Protein AF-A0A2E5Z8L3-F1 (afdb_monomer)

Sequence (127 aa):
MEQNLKFFTKLLVVIFMGVASFIALGNAEPWAGDWVTPVWICSAFFFPFLFGMAVGKPISGRKSALAGSLIGLIVVVLPGYLYMATGDRGYTEHAMQNFYIAFIPLSIIQGSITAPVGVAARVSIQK

Mean predicted aligned error: 8.02 Å

Nearest PDB structures (foldseek):
  8ube-assembly1_B  TM=4.163E-01  e=3.388E+00  Bordetella phage BPP-1

Radius of gyration: 15.88 Å; Cα contacts (8 Å, |Δi|>4): 149; chains: 1; bounding box: 37×27×49 Å

Structure (mmCIF, N/CA/C/O backbone):
data_AF-A0A2E5Z8L3-F1
#
_entry.id   AF-A0A2E5Z8L3-F1
#
loop_
_atom_site.group_PDB
_atom_site.id
_atom_site.type_symbol
_atom_site.label_atom_id
_atom_site.label_alt_id
_atom_site.label_comp_id
_atom_site.label_asym_id
_atom_site.label_entity_id
_atom_site.label_seq_id
_atom_site.pdbx_PDB_ins_code
_atom_site.Cartn_x
_atom_site.Cartn_y
_atom_site.Cartn_z
_atom_site.occupancy
_atom_site.B_iso_or_equiv
_atom_site.auth_seq_id
_atom_site.auth_comp_id
_atom_site.auth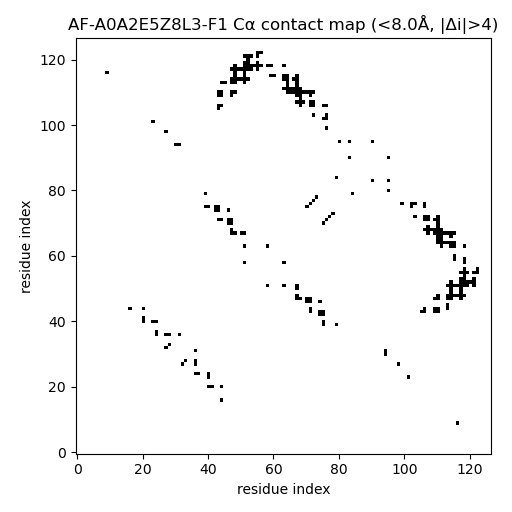_asym_id
_atom_site.auth_atom_id
_atom_site.pdbx_PDB_model_num
ATOM 1 N N . MET A 1 1 ? -11.688 17.768 24.215 1.00 58.22 1 MET A N 1
ATOM 2 C CA . MET A 1 1 ? -10.291 17.969 23.754 1.00 58.22 1 MET A CA 1
ATOM 3 C C . MET A 1 1 ? -9.734 16.736 23.036 1.00 58.22 1 MET A C 1
ATOM 5 O O . MET A 1 1 ? -9.246 16.861 21.923 1.00 58.22 1 MET A O 1
ATOM 9 N N . GLU A 1 2 ? -9.880 15.537 23.608 1.00 59.06 2 GLU A N 1
ATOM 10 C CA . GLU A 1 2 ? -9.351 14.279 23.043 1.00 59.06 2 GLU A CA 1
ATOM 11 C C . GLU A 1 2 ? -9.954 13.876 21.675 1.00 59.06 2 GLU A C 1
ATOM 13 O O . GLU A 1 2 ? -9.266 13.329 20.815 1.00 59.06 2 GLU A O 1
ATOM 18 N N . GLN A 1 3 ? -11.236 14.179 21.441 1.00 59.47 3 GLN A N 1
ATOM 19 C CA . GLN A 1 3 ? -11.926 13.885 20.177 1.00 59.47 3 GLN A CA 1
ATOM 20 C C . GLN A 1 3 ? -11.439 14.778 19.022 1.00 59.47 3 GLN A C 1
ATOM 22 O O . GLN A 1 3 ? -11.230 14.286 17.914 1.00 59.47 3 GLN A O 1
ATOM 27 N N . ASN A 1 4 ? -11.158 16.055 19.310 1.00 70.44 4 ASN A N 1
ATOM 28 C CA . ASN A 1 4 ? -10.576 16.993 18.345 1.00 70.44 4 ASN A CA 1
ATOM 29 C C . ASN A 1 4 ? -9.162 16.564 17.949 1.00 70.44 4 ASN A C 1
ATOM 31 O O . ASN A 1 4 ? -8.830 16.606 16.771 1.00 70.44 4 ASN A O 1
ATOM 35 N N . LEU A 1 5 ? -8.368 16.068 18.904 1.00 69.31 5 LEU A N 1
ATOM 36 C CA . LEU A 1 5 ? -7.024 15.556 18.637 1.00 69.31 5 LEU A CA 1
ATOM 37 C C . LEU A 1 5 ? -7.057 14.320 17.723 1.00 69.31 5 LEU A C 1
ATOM 39 O O . LEU A 1 5 ? -6.352 14.284 16.721 1.00 69.31 5 LEU A O 1
ATOM 43 N N . LYS A 1 6 ? -7.937 13.345 18.001 1.00 67.56 6 LYS A N 1
ATOM 44 C CA . LYS A 1 6 ? -8.107 12.140 17.161 1.00 67.56 6 LYS A CA 1
ATOM 45 C C . LYS A 1 6 ? -8.553 12.476 15.737 1.00 67.56 6 LYS A C 1
ATOM 47 O O . LYS A 1 6 ? -8.110 11.824 14.794 1.00 67.56 6 LYS A O 1
ATOM 52 N N . PHE A 1 7 ? -9.428 13.467 15.574 1.00 71.69 7 PHE A N 1
ATOM 53 C CA . PHE A 1 7 ? -9.834 13.955 14.257 1.00 71.69 7 PHE A CA 1
ATOM 54 C C . PHE A 1 7 ? -8.664 14.623 13.521 1.00 71.69 7 PHE A C 1
ATOM 56 O O . PHE A 1 7 ? -8.382 14.270 12.378 1.00 71.69 7 PHE A O 1
ATOM 63 N N . PHE A 1 8 ? -7.926 15.504 14.202 1.00 72.50 8 PHE A N 1
ATOM 64 C CA . PHE A 1 8 ? -6.770 16.201 13.636 1.00 72.50 8 PHE A CA 1
ATOM 65 C C . PHE A 1 8 ? -5.671 15.236 13.177 1.00 72.50 8 PHE A C 1
ATOM 67 O O . PHE A 1 8 ? -5.140 15.378 12.080 1.00 72.50 8 PHE A O 1
ATOM 74 N N . THR A 1 9 ? -5.368 14.201 13.968 1.00 69.31 9 THR A N 1
ATOM 75 C CA . THR A 1 9 ? -4.382 13.177 13.592 1.00 69.31 9 THR A CA 1
ATOM 76 C C . THR A 1 9 ? -4.813 12.403 12.346 1.00 69.31 9 THR A C 1
ATOM 78 O O . THR A 1 9 ? -3.997 12.179 11.458 1.00 69.31 9 THR A O 1
ATOM 81 N N . LYS A 1 10 ? -6.094 12.022 12.236 1.00 67.75 10 LYS A N 1
ATOM 82 C CA . LYS A 1 10 ? -6.616 11.339 11.039 1.00 67.75 10 LYS A CA 1
ATOM 83 C C . LYS A 1 10 ? -6.531 12.229 9.801 1.00 67.75 10 LYS A C 1
ATOM 85 O O . LYS A 1 10 ? -6.116 11.756 8.748 1.00 67.75 10 LYS A O 1
ATOM 90 N N . LEU A 1 11 ? -6.885 13.507 9.939 1.00 73.38 11 LEU A N 1
ATOM 91 C CA . LEU A 1 11 ? -6.795 14.485 8.858 1.00 73.38 11 LEU A CA 1
ATOM 92 C C . LEU A 1 11 ? -5.346 14.651 8.379 1.00 73.38 11 LEU A C 1
ATOM 94 O O . LEU A 1 11 ? -5.092 14.593 7.181 1.00 73.38 11 LEU A O 1
ATOM 98 N N . LEU A 1 12 ? -4.393 14.774 9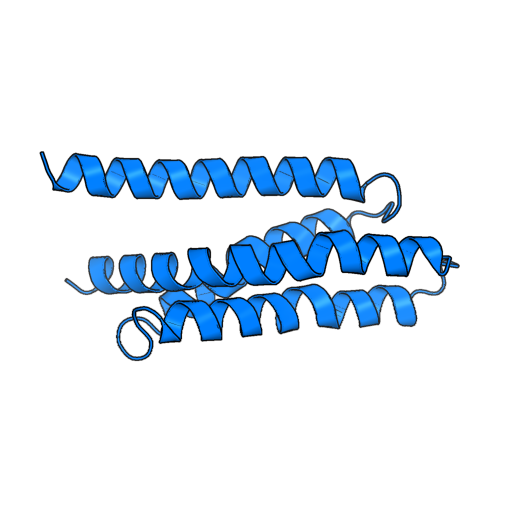.308 1.00 76.19 12 LEU A N 1
ATOM 99 C CA . LEU A 1 12 ? -2.967 14.853 8.988 1.00 76.19 12 LEU A CA 1
ATOM 100 C C . LEU A 1 12 ? -2.462 13.608 8.255 1.00 76.19 12 LEU A C 1
ATOM 102 O O . LEU A 1 12 ? -1.705 13.746 7.301 1.00 76.19 12 LEU A O 1
ATOM 106 N N . VAL A 1 13 ? -2.903 12.409 8.650 1.00 69.56 13 VAL A N 1
ATOM 107 C CA . VAL A 1 13 ? -2.548 11.168 7.943 1.00 69.56 13 VAL A CA 1
ATOM 108 C C . VAL A 1 13 ? -3.067 11.192 6.506 1.00 69.56 13 VAL A C 1
ATOM 110 O O . VAL A 1 13 ? -2.304 10.905 5.593 1.00 69.56 13 VAL A O 1
ATOM 113 N N . VAL A 1 14 ? -4.325 11.584 6.283 1.00 68.69 14 VAL A N 1
ATOM 114 C CA . VAL A 1 14 ? -4.904 11.666 4.929 1.00 68.69 14 VAL A CA 1
ATOM 115 C C . VAL A 1 14 ? -4.177 12.706 4.073 1.00 68.69 14 VAL A C 1
ATOM 117 O O . VAL A 1 14 ? -3.840 12.425 2.925 1.00 68.69 14 VAL A O 1
ATOM 120 N N . ILE A 1 15 ? -3.881 13.883 4.632 1.00 74.94 15 ILE A N 1
ATOM 121 C CA . ILE A 1 15 ? -3.109 14.925 3.939 1.00 74.94 15 ILE A CA 1
ATOM 122 C C . ILE A 1 15 ? -1.714 14.402 3.587 1.00 74.94 15 ILE A C 1
ATOM 124 O O . ILE A 1 15 ? -1.275 14.542 2.448 1.00 74.94 15 ILE A O 1
ATOM 128 N N . PHE A 1 16 ? -1.033 13.752 4.532 1.00 75.06 16 PHE A N 1
ATOM 129 C CA . PHE A 1 16 ? 0.295 13.189 4.312 1.00 75.06 16 PHE A CA 1
ATOM 130 C C . PHE A 1 16 ? 0.284 12.086 3.249 1.00 75.06 16 PHE A C 1
ATOM 132 O O . PHE A 1 16 ? 1.168 12.057 2.399 1.00 75.06 16 PHE A O 1
ATOM 139 N N . MET A 1 17 ? -0.733 11.220 3.238 1.00 70.69 17 MET A N 1
ATOM 140 C CA . MET A 1 17 ? -0.932 10.226 2.178 1.00 70.69 17 MET A CA 1
ATOM 141 C C . MET A 1 17 ? -1.107 10.892 0.810 1.00 70.69 17 MET A C 1
ATOM 143 O O . MET A 1 17 ? -0.496 10.452 -0.162 1.00 70.69 17 MET A O 1
ATOM 147 N N . GLY A 1 18 ? -1.894 11.970 0.738 1.00 68.38 18 GLY A N 1
ATOM 148 C CA . GLY A 1 18 ? -2.063 12.759 -0.481 1.00 68.38 18 GLY A CA 1
ATOM 149 C C . GLY A 1 18 ? -0.735 13.333 -0.974 1.00 68.38 18 GLY A C 1
ATOM 150 O O . GLY A 1 18 ? -0.336 13.072 -2.105 1.00 68.38 18 GLY A O 1
ATOM 151 N N . VAL A 1 19 ? -0.000 14.038 -0.109 1.00 74.94 19 VAL A N 1
ATOM 152 C CA . VAL A 1 19 ? 1.313 14.622 -0.440 1.00 74.94 19 VAL A CA 1
ATOM 153 C C . VAL A 1 19 ? 2.316 13.545 -0.863 1.00 74.94 19 VAL A C 1
ATOM 155 O O . VAL A 1 19 ? 2.974 13.690 -1.891 1.00 74.94 19 VAL A O 1
ATOM 158 N N . ALA A 1 20 ? 2.404 12.438 -0.123 1.00 70.25 20 ALA A N 1
ATOM 159 C CA . ALA A 1 20 ? 3.285 11.322 -0.456 1.00 70.25 20 ALA A CA 1
ATOM 160 C C . ALA A 1 20 ? 2.930 10.689 -1.812 1.00 70.25 20 ALA A C 1
ATOM 162 O O . ALA A 1 20 ? 3.831 10.303 -2.554 1.00 70.25 20 ALA A O 1
ATOM 163 N N . SER A 1 21 ? 1.641 10.636 -2.165 1.00 68.44 21 SER A N 1
ATOM 164 C CA . SER A 1 21 ? 1.187 10.171 -3.481 1.00 68.44 21 SER A CA 1
ATOM 165 C C . SER A 1 21 ? 1.669 11.097 -4.601 1.00 68.44 21 SER A C 1
ATOM 167 O O . SER A 1 21 ? 2.177 10.611 -5.606 1.00 68.44 21 SER A O 1
ATOM 169 N N . PHE A 1 22 ? 1.581 12.421 -4.421 1.00 70.00 22 PHE A N 1
ATOM 170 C CA . PHE A 1 22 ? 2.077 13.393 -5.405 1.00 70.00 22 PHE A CA 1
ATOM 171 C C . PHE A 1 22 ? 3.603 13.357 -5.563 1.00 70.00 22 PHE A C 1
ATOM 173 O O . PHE A 1 22 ? 4.106 13.445 -6.680 1.00 70.00 22 PHE A O 1
ATOM 180 N N . ILE A 1 23 ? 4.348 13.174 -4.470 1.00 70.75 23 ILE A N 1
ATOM 181 C CA . ILE A 1 23 ? 5.810 13.018 -4.525 1.00 70.75 23 ILE A CA 1
ATOM 182 C C . ILE A 1 23 ? 6.188 11.718 -5.241 1.00 70.75 23 ILE A C 1
ATOM 184 O O . ILE A 1 23 ? 7.092 11.716 -6.077 1.00 70.75 23 ILE A O 1
ATOM 188 N N . ALA A 1 24 ? 5.506 10.612 -4.936 1.00 68.31 24 ALA A N 1
ATOM 189 C CA . ALA A 1 24 ? 5.717 9.346 -5.633 1.00 68.31 24 ALA A CA 1
ATOM 190 C C . ALA A 1 24 ? 5.413 9.484 -7.133 1.00 68.31 24 ALA A C 1
ATOM 192 O O . ALA A 1 24 ? 6.163 8.969 -7.954 1.00 68.31 24 ALA A O 1
ATOM 193 N N . LEU A 1 25 ? 4.363 10.231 -7.483 1.00 68.38 25 LEU A N 1
ATOM 194 C CA . LEU A 1 25 ? 3.963 10.517 -8.860 1.00 68.38 25 LEU A CA 1
ATOM 195 C C . LEU A 1 25 ? 5.038 11.287 -9.622 1.00 68.38 25 LEU A C 1
ATOM 197 O O . LEU A 1 25 ? 5.479 10.821 -10.668 1.00 68.38 25 LEU A O 1
ATOM 201 N N . GLY A 1 26 ? 5.508 12.409 -9.069 1.00 68.00 26 GLY A N 1
ATOM 202 C CA . GLY A 1 26 ? 6.550 13.221 -9.702 1.00 68.00 26 GLY A CA 1
ATOM 203 C C . GLY A 1 26 ? 7.890 12.492 -9.835 1.00 68.00 26 GLY A C 1
ATOM 204 O O . GLY A 1 26 ? 8.636 12.742 -10.774 1.00 68.00 26 GLY A O 1
ATOM 205 N N . ASN A 1 27 ? 8.190 11.549 -8.934 1.00 70.50 27 ASN A N 1
ATOM 206 C CA . ASN A 1 27 ? 9.379 10.703 -9.060 1.00 70.50 27 ASN A CA 1
ATOM 207 C C . ASN A 1 27 ? 9.204 9.556 -10.053 1.00 70.50 27 ASN A C 1
ATOM 209 O O . ASN A 1 27 ? 10.203 9.080 -10.582 1.00 70.50 27 ASN A O 1
ATOM 213 N N . ALA A 1 28 ? 7.979 9.073 -10.263 1.00 65.50 28 ALA A N 1
ATOM 214 C CA . ALA A 1 28 ? 7.706 7.931 -11.123 1.00 65.50 28 ALA A CA 1
ATOM 215 C C . ALA A 1 28 ? 7.448 8.330 -12.582 1.00 65.50 28 ALA A C 1
ATOM 217 O O . ALA A 1 28 ? 7.810 7.580 -13.483 1.00 65.50 28 ALA A O 1
ATOM 218 N N . GLU A 1 29 ? 6.902 9.523 -12.831 1.00 69.44 29 GLU A N 1
ATOM 219 C CA . GLU A 1 29 ? 6.662 10.074 -14.173 1.00 69.44 29 GLU A CA 1
ATOM 220 C C . GLU A 1 29 ? 7.871 9.951 -15.131 1.00 69.44 29 GLU A C 1
ATOM 222 O O . GLU A 1 29 ? 7.671 9.454 -16.241 1.00 69.44 29 GLU A O 1
ATOM 227 N N . PRO A 1 30 ? 9.123 10.272 -14.735 1.00 69.25 30 PRO A N 1
ATOM 228 C CA . PRO A 1 30 ? 10.260 10.286 -15.659 1.00 69.25 30 PRO A CA 1
ATOM 229 C C . PRO A 1 30 ? 10.691 8.911 -16.186 1.00 69.25 30 PRO A C 1
ATOM 231 O O . PRO A 1 30 ? 11.367 8.843 -17.208 1.00 69.25 30 PRO A O 1
ATOM 234 N N . TRP A 1 31 ? 10.356 7.820 -15.488 1.00 64.38 31 TRP A N 1
ATOM 235 C CA . TRP A 1 31 ? 10.792 6.464 -15.859 1.00 64.38 31 TRP A CA 1
ATOM 236 C C . TRP A 1 31 ? 9.640 5.479 -16.073 1.00 64.38 31 TRP A C 1
ATOM 238 O O . TRP A 1 31 ? 9.814 4.494 -16.787 1.0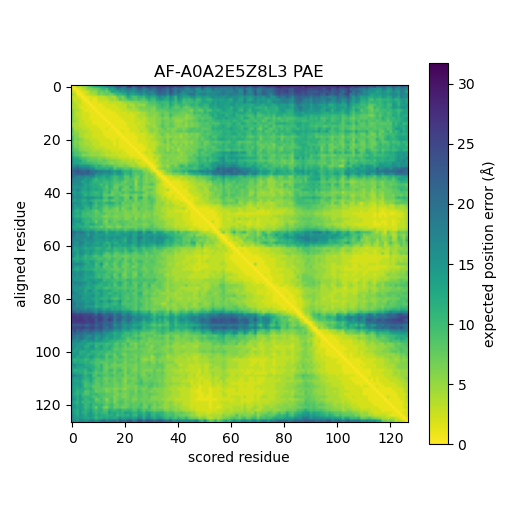0 64.38 31 TRP A O 1
ATOM 248 N N . ALA A 1 32 ? 8.466 5.729 -15.495 1.00 64.06 32 ALA A N 1
ATOM 249 C CA . ALA A 1 32 ? 7.270 4.924 -15.721 1.00 64.06 32 ALA A CA 1
ATOM 250 C C . ALA A 1 32 ? 6.446 5.445 -16.913 1.00 64.06 32 ALA A C 1
ATOM 252 O O . ALA A 1 32 ? 5.793 4.647 -17.589 1.00 64.06 32 ALA A O 1
ATOM 253 N N . GLY A 1 33 ? 6.515 6.758 -17.192 1.00 59.34 33 GLY A N 1
ATOM 254 C CA . GLY A 1 33 ? 6.118 7.396 -18.454 1.00 59.34 33 GLY A CA 1
ATOM 255 C C . GLY A 1 33 ? 4.654 7.254 -18.885 1.00 59.34 33 GLY A C 1
ATOM 256 O O . GLY A 1 33 ? 4.326 7.652 -19.998 1.00 59.34 33 GLY A O 1
ATOM 257 N N . ASP A 1 34 ? 3.779 6.675 -18.056 1.00 67.19 34 ASP A N 1
ATOM 258 C CA . ASP A 1 34 ? 2.404 6.357 -18.449 1.00 67.19 34 ASP A CA 1
ATOM 259 C C . ASP A 1 34 ? 1.363 6.638 -17.353 1.00 67.19 34 ASP A C 1
ATOM 261 O O . ASP A 1 34 ? 1.658 6.580 -16.153 1.00 67.19 34 ASP A O 1
ATOM 265 N N . TRP A 1 35 ? 0.115 6.866 -17.783 1.00 65.62 35 TRP A N 1
ATOM 266 C CA . TRP A 1 35 ? -1.071 7.148 -16.960 1.00 65.62 35 TRP A CA 1
ATOM 267 C C . TRP A 1 35 ? -1.391 6.041 -15.943 1.00 65.62 35 TRP A C 1
ATOM 269 O O . TRP A 1 35 ? -2.082 6.282 -14.951 1.00 65.62 35 TRP A O 1
ATOM 279 N N . VAL A 1 36 ? -0.853 4.836 -16.150 1.00 66.19 36 VAL A N 1
ATOM 280 C CA . VAL A 1 36 ? -0.985 3.684 -15.245 1.00 66.19 36 VAL A CA 1
ATOM 281 C C . VAL A 1 36 ? -0.250 3.916 -13.917 1.00 66.19 36 VAL A C 1
ATOM 283 O O . VAL A 1 36 ? -0.695 3.446 -12.872 1.00 66.19 36 VAL A O 1
ATOM 286 N N . THR A 1 37 ? 0.821 4.711 -13.924 1.00 69.25 37 THR A N 1
ATOM 287 C CA . THR A 1 37 ? 1.655 5.027 -12.750 1.00 69.25 37 THR A CA 1
ATOM 288 C C . THR A 1 37 ? 0.876 5.742 -11.633 1.00 69.25 37 THR A C 1
ATOM 290 O O . THR A 1 37 ? 0.943 5.298 -10.483 1.00 69.25 37 THR A O 1
ATOM 293 N N . PRO A 1 38 ? 0.074 6.789 -11.925 1.00 66.12 38 PRO A N 1
ATOM 294 C CA . PRO A 1 38 ? -0.879 7.349 -10.969 1.00 66.12 38 PRO A CA 1
ATOM 295 C C . PRO A 1 38 ? -1.833 6.335 -10.357 1.00 66.12 38 PRO A C 1
ATOM 297 O O . PRO A 1 38 ? -1.986 6.295 -9.138 1.00 66.12 38 PRO A O 1
ATOM 300 N N . VAL A 1 39 ? -2.460 5.498 -11.188 1.00 68.94 39 VAL A N 1
ATOM 301 C CA . VAL A 1 39 ? -3.449 4.505 -10.738 1.00 68.94 39 VAL A CA 1
ATOM 302 C C . VAL A 1 39 ? -2.805 3.537 -9.751 1.00 68.94 39 VAL A C 1
ATOM 304 O O . VAL A 1 39 ? -3.383 3.191 -8.722 1.00 68.94 39 VAL A O 1
ATOM 307 N N . TRP A 1 40 ? -1.574 3.153 -10.046 1.00 71.12 40 TRP A N 1
ATOM 308 C CA . TRP A 1 40 ? -0.734 2.282 -9.252 1.00 71.12 40 TRP A CA 1
ATOM 309 C C . TRP A 1 40 ? -0.335 2.860 -7.899 1.00 71.12 40 TRP A C 1
ATOM 311 O O . TRP A 1 40 ? -0.544 2.226 -6.862 1.00 71.12 40 TRP A O 1
ATOM 321 N N . ILE A 1 41 ? 0.173 4.091 -7.904 1.00 69.94 41 ILE A N 1
ATOM 322 C CA . ILE A 1 41 ? 0.503 4.825 -6.684 1.00 69.94 41 ILE A CA 1
ATOM 323 C C . ILE A 1 41 ? -0.751 4.957 -5.835 1.00 69.94 41 ILE A C 1
ATOM 325 O O . ILE A 1 41 ? -0.749 4.505 -4.700 1.00 69.94 41 ILE A O 1
ATOM 329 N N . CYS A 1 42 ? -1.854 5.470 -6.382 1.00 71.25 42 CYS A N 1
ATOM 330 C CA . CYS A 1 42 ? -3.099 5.617 -5.633 1.00 71.25 42 CYS A CA 1
ATOM 331 C C . CYS A 1 42 ? -3.588 4.276 -5.064 1.00 71.25 42 CYS A C 1
ATOM 333 O O . CYS A 1 42 ? -3.975 4.206 -3.896 1.00 71.25 42 CYS A O 1
ATOM 335 N N . SER A 1 43 ? -3.496 3.189 -5.833 1.00 69.75 43 SER A N 1
ATOM 336 C CA . SER A 1 43 ? -3.869 1.851 -5.362 1.00 69.75 43 SER A CA 1
ATOM 337 C C . SER A 1 43 ? -3.077 1.437 -4.114 1.00 69.75 43 SER A C 1
ATOM 339 O O . SER A 1 43 ? -3.649 0.867 -3.184 1.00 69.75 43 SER A O 1
ATOM 341 N N . ALA A 1 44 ? -1.801 1.818 -4.017 1.00 69.62 44 ALA A N 1
ATOM 342 C CA . ALA A 1 44 ? -0.969 1.554 -2.845 1.00 69.62 44 ALA A CA 1
ATOM 343 C C . ALA A 1 44 ? -1.447 2.195 -1.552 1.00 69.62 44 ALA A C 1
ATOM 345 O O . ALA A 1 44 ? -1.277 1.621 -0.476 1.00 69.62 44 ALA A O 1
ATOM 346 N N . PHE A 1 45 ? -2.053 3.370 -1.654 1.00 69.81 45 PHE A N 1
ATOM 347 C CA . PHE A 1 45 ? -2.550 4.105 -0.500 1.00 69.81 45 PHE A CA 1
ATOM 348 C C . PHE A 1 45 ? -3.972 3.679 -0.127 1.00 69.81 45 PHE A C 1
ATOM 350 O O . PHE A 1 45 ? -4.297 3.575 1.057 1.00 69.81 45 PHE A O 1
ATOM 357 N N . PHE A 1 46 ? -4.826 3.413 -1.119 1.00 77.88 46 PHE A N 1
ATOM 358 C CA . PHE A 1 46 ? -6.247 3.162 -0.881 1.00 77.88 46 PHE A CA 1
ATOM 359 C C . PHE A 1 46 ? -6.574 1.697 -0.575 1.00 77.88 46 PHE A C 1
ATOM 361 O O . PHE A 1 46 ? -7.408 1.444 0.295 1.00 77.88 46 PHE A O 1
ATOM 368 N N . PHE A 1 47 ? -5.927 0.718 -1.214 1.00 83.19 47 PHE A N 1
ATOM 369 C CA . PHE A 1 47 ? -6.284 -0.693 -1.005 1.00 83.19 47 PHE A CA 1
ATOM 370 C C . PHE A 1 47 ? -6.026 -1.202 0.417 1.00 83.19 47 PHE A C 1
ATOM 372 O O . PHE A 1 47 ? -6.926 -1.839 0.972 1.00 83.19 47 PHE A O 1
ATOM 379 N N . PRO A 1 48 ? -4.882 -0.922 1.070 1.00 84.38 48 PRO A N 1
ATOM 380 C CA . PRO A 1 48 ? -4.682 -1.385 2.439 1.00 84.38 48 PRO A CA 1
ATOM 381 C C . PRO A 1 48 ? -5.626 -0.681 3.427 1.00 84.38 48 PRO A C 1
ATOM 383 O O . PRO A 1 48 ? -6.094 -1.309 4.376 1.00 84.38 48 PRO A O 1
ATOM 386 N N . PHE A 1 49 ? -5.995 0.582 3.172 1.00 84.19 49 PHE A N 1
ATOM 387 C CA . PHE A 1 49 ? -7.043 1.278 3.927 1.00 84.19 49 PHE A CA 1
ATOM 388 C C . PHE A 1 49 ? -8.415 0.603 3.777 1.00 84.19 49 PHE A C 1
ATOM 390 O O . PHE A 1 49 ? -9.073 0.317 4.780 1.00 84.19 49 PHE A O 1
ATOM 397 N N . LEU A 1 50 ? -8.839 0.311 2.542 1.00 84.56 50 LEU A N 1
ATOM 398 C CA . LEU A 1 50 ? -10.100 -0.382 2.258 1.00 84.56 50 LEU A CA 1
ATOM 399 C C . LEU A 1 50 ? -10.118 -1.785 2.870 1.00 84.56 50 LEU A C 1
ATOM 401 O O . LEU A 1 50 ? -11.123 -2.182 3.457 1.00 84.56 50 LEU A O 1
ATOM 405 N N . PHE A 1 51 ? -8.997 -2.504 2.809 1.00 86.25 51 PHE A N 1
ATOM 406 C CA . PHE A 1 51 ? -8.829 -3.768 3.517 1.00 86.25 51 PHE A CA 1
ATOM 407 C C . PHE A 1 51 ? -9.043 -3.590 5.021 1.00 86.25 51 PHE A C 1
ATOM 409 O O . PHE A 1 51 ? -9.847 -4.307 5.611 1.00 86.25 51 PHE A O 1
ATOM 416 N N . GLY A 1 52 ? -8.376 -2.608 5.633 1.00 83.62 52 GLY A N 1
ATOM 417 C CA . GLY A 1 52 ? -8.544 -2.289 7.048 1.00 83.62 52 GLY A CA 1
ATOM 418 C C . GLY A 1 52 ? -10.005 -2.014 7.415 1.00 83.62 52 GLY A C 1
ATOM 419 O O . GLY A 1 52 ? -10.510 -2.524 8.414 1.00 83.62 52 GLY A O 1
ATOM 420 N N . MET A 1 53 ? -10.707 -1.259 6.568 1.00 85.25 53 MET A N 1
ATOM 421 C CA . MET A 1 53 ? -12.138 -0.985 6.705 1.00 85.25 53 MET A CA 1
ATOM 422 C C . MET A 1 53 ? -13.003 -2.247 6.599 1.00 85.25 53 MET A C 1
ATOM 424 O O . MET A 1 53 ? -13.969 -2.388 7.350 1.00 85.25 53 MET A O 1
ATOM 428 N N . ALA A 1 54 ? -12.673 -3.150 5.675 1.00 87.19 54 ALA A N 1
ATOM 429 C CA . ALA A 1 54 ? -13.412 -4.386 5.441 1.00 87.19 54 ALA A CA 1
ATOM 430 C C . ALA A 1 54 ? -13.235 -5.387 6.588 1.00 87.19 54 ALA A C 1
ATOM 432 O O . ALA A 1 54 ? -14.209 -6.004 7.016 1.00 87.19 54 ALA A O 1
ATOM 433 N N . VAL A 1 55 ? -12.013 -5.521 7.118 1.00 84.19 55 VAL A N 1
ATOM 434 C CA . VAL A 1 55 ? -11.749 -6.436 8.232 1.00 84.19 55 VAL A CA 1
ATOM 435 C C . VAL A 1 55 ? -12.246 -5.848 9.548 1.00 84.19 55 VAL A C 1
ATOM 437 O O . VAL A 1 55 ? -13.036 -6.490 10.229 1.00 84.19 55 VAL A O 1
ATOM 440 N N . GLY A 1 56 ? -11.880 -4.614 9.906 1.00 80.06 56 GLY A N 1
ATOM 441 C CA . GLY A 1 56 ? -12.267 -4.004 11.181 1.00 80.06 56 GLY A CA 1
ATOM 442 C C . GLY A 1 56 ? -11.634 -4.700 12.399 1.00 80.06 56 GLY A C 1
ATOM 443 O O . GLY A 1 56 ? -10.439 -4.985 12.425 1.00 80.06 56 GLY A O 1
ATOM 444 N N . LYS A 1 57 ? -12.422 -4.979 13.448 1.00 81.38 57 LYS A N 1
ATOM 445 C CA . LYS A 1 57 ? -11.939 -5.556 14.729 1.00 81.38 57 LYS A CA 1
ATOM 446 C C . LYS A 1 57 ? -11.151 -6.888 14.668 1.00 81.38 57 LYS A C 1
ATOM 448 O O . LYS A 1 57 ? -10.239 -7.021 15.486 1.00 81.38 57 LYS A O 1
ATOM 453 N N . PRO A 1 58 ? -11.455 -7.861 13.782 1.00 79.06 58 PRO A N 1
ATOM 454 C CA . PRO A 1 58 ? -10.785 -9.163 13.700 1.00 79.06 58 PRO A CA 1
ATOM 455 C C . PRO A 1 58 ? -9.267 -9.082 13.520 1.00 79.06 58 PRO A C 1
ATOM 457 O O . PRO A 1 58 ? -8.551 -9.991 13.933 1.00 79.06 58 PRO A O 1
ATOM 460 N N . ILE A 1 59 ? -8.758 -7.998 12.928 1.00 74.75 59 ILE A N 1
ATOM 461 C CA . ILE A 1 59 ? -7.333 -7.824 12.653 1.00 74.75 59 ILE A CA 1
ATOM 462 C C . ILE A 1 59 ? -6.948 -6.403 13.0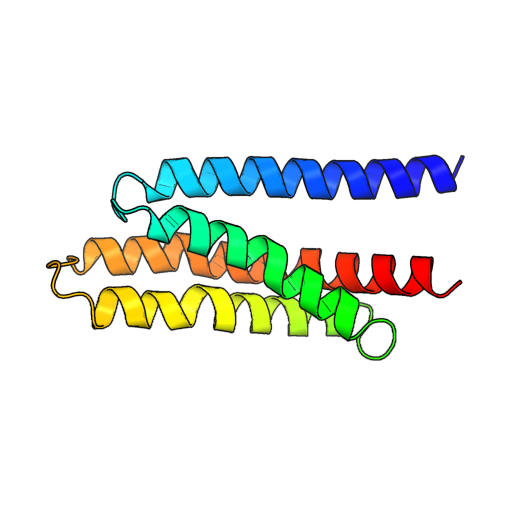69 1.00 74.75 59 ILE A C 1
ATOM 464 O O . ILE A 1 59 ? -6.872 -5.512 12.240 1.00 74.75 59 ILE A O 1
ATOM 468 N N . SER A 1 60 ? -6.749 -6.166 14.369 1.00 81.19 60 SER A N 1
ATOM 469 C CA . SER A 1 60 ? -6.378 -4.852 14.920 1.00 81.19 60 SER A CA 1
ATOM 470 C C . SER A 1 60 ? -4.931 -4.814 15.438 1.00 81.19 60 SER A C 1
ATOM 472 O O . SER A 1 60 ? -4.269 -5.845 15.596 1.00 81.19 60 SER A O 1
ATOM 474 N N . GLY A 1 61 ? -4.404 -3.605 15.660 1.00 81.44 61 GLY A N 1
ATOM 475 C CA . GLY A 1 61 ? -3.050 -3.391 16.181 1.00 81.44 61 GLY A CA 1
ATOM 476 C C . GLY A 1 61 ? -1.952 -3.889 15.234 1.00 81.44 61 GLY A C 1
ATOM 477 O O . GLY A 1 61 ? -2.035 -3.715 14.019 1.00 81.44 61 GLY A O 1
ATOM 478 N N . ARG A 1 62 ? -0.918 -4.541 15.781 1.00 85.56 62 ARG A N 1
ATOM 479 C CA . ARG A 1 62 ? 0.253 -5.005 15.011 1.00 85.56 62 ARG A CA 1
ATOM 480 C C . ARG A 1 62 ? -0.102 -6.001 13.899 1.00 85.56 62 ARG A C 1
ATOM 482 O O . ARG A 1 62 ? 0.547 -5.999 12.858 1.00 85.56 62 ARG A O 1
ATOM 489 N N . LYS A 1 63 ? -1.154 -6.810 14.087 1.00 85.69 63 LYS A N 1
ATOM 490 C CA . LYS A 1 63 ? -1.652 -7.737 13.055 1.00 85.69 63 LYS A CA 1
ATOM 491 C C . LYS A 1 63 ? -2.215 -6.985 11.848 1.00 85.69 63 LYS A C 1
ATOM 493 O O . LYS A 1 63 ? -1.976 -7.394 10.719 1.00 85.69 63 LYS A O 1
ATOM 498 N N . SER A 1 64 ? -2.903 -5.865 12.088 1.00 85.12 64 SER A N 1
ATOM 499 C CA . SER A 1 64 ? -3.423 -5.004 11.019 1.00 85.12 64 SER A CA 1
ATOM 500 C C . SER A 1 64 ? -2.300 -4.381 10.204 1.00 85.12 64 SER A C 1
ATOM 502 O O . SER A 1 64 ? -2.413 -4.315 8.987 1.00 85.12 64 SER A O 1
ATOM 504 N N . ALA A 1 65 ? -1.233 -3.933 10.871 1.00 84.56 65 ALA A N 1
ATOM 505 C CA . ALA A 1 65 ? -0.086 -3.328 10.207 1.00 84.56 65 ALA A CA 1
ATOM 506 C C . ALA A 1 65 ? 0.634 -4.347 9.311 1.00 84.56 65 ALA A C 1
ATOM 508 O O . ALA A 1 65 ? 0.877 -4.070 8.144 1.00 84.56 65 ALA A O 1
ATOM 509 N N . LEU A 1 66 ? 0.895 -5.556 9.821 1.00 88.56 66 LEU A N 1
ATOM 510 C CA . LEU A 1 66 ? 1.531 -6.625 9.042 1.00 88.56 66 LEU A CA 1
ATOM 511 C C . LEU A 1 66 ? 0.678 -7.067 7.845 1.00 88.56 66 LEU A C 1
ATOM 513 O O . LEU A 1 66 ? 1.196 -7.174 6.737 1.00 88.56 66 LEU A O 1
ATOM 517 N N . ALA A 1 67 ? -0.625 -7.285 8.049 1.00 85.50 67 ALA A N 1
ATOM 518 C CA . ALA A 1 67 ? -1.540 -7.636 6.963 1.00 85.50 67 ALA A CA 1
ATOM 519 C C . ALA A 1 67 ? -1.638 -6.510 5.924 1.00 85.50 67 ALA A C 1
ATOM 521 O O . ALA A 1 67 ? -1.616 -6.769 4.725 1.00 85.50 67 ALA A O 1
ATOM 522 N N . GLY A 1 68 ? -1.671 -5.259 6.386 1.00 84.56 68 GLY A N 1
ATOM 523 C CA . GLY A 1 68 ? -1.644 -4.081 5.533 1.00 84.56 68 GLY A CA 1
ATOM 524 C C . GLY A 1 68 ? -0.375 -3.982 4.694 1.00 84.56 68 GLY A C 1
ATOM 525 O O . GLY A 1 68 ? -0.478 -3.758 3.494 1.00 84.56 68 GLY A O 1
ATOM 526 N N . SER A 1 69 ? 0.809 -4.198 5.277 1.00 85.81 69 SER A N 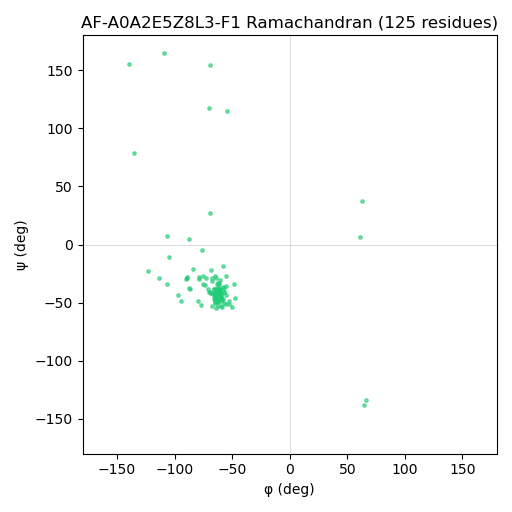1
ATOM 527 C CA . SER A 1 69 ? 2.076 -4.233 4.530 1.00 85.81 69 SER A CA 1
ATOM 528 C C . SER A 1 69 ? 2.099 -5.346 3.489 1.00 85.81 69 SER A C 1
ATOM 530 O O . SER A 1 69 ? 2.554 -5.118 2.373 1.00 85.81 69 SER A O 1
ATOM 532 N N . LEU A 1 70 ? 1.589 -6.535 3.827 1.00 88.00 70 LEU A N 1
ATOM 533 C CA . LEU A 1 70 ? 1.531 -7.664 2.898 1.00 88.00 70 LEU A CA 1
ATOM 534 C C . LEU A 1 70 ? 0.594 -7.370 1.719 1.00 88.00 70 LEU A C 1
ATOM 536 O O . LEU A 1 70 ? 0.932 -7.640 0.572 1.00 88.00 70 LEU A O 1
ATOM 540 N N . ILE A 1 71 ? -0.568 -6.776 1.996 1.00 84.75 71 ILE A N 1
ATOM 541 C CA . ILE A 1 71 ? -1.541 -6.382 0.971 1.00 84.75 71 ILE A CA 1
ATOM 542 C C . ILE A 1 71 ? -1.008 -5.240 0.124 1.00 84.75 71 ILE A C 1
ATOM 544 O O . ILE A 1 71 ? -1.142 -5.292 -1.092 1.00 84.75 71 ILE A O 1
ATOM 548 N N . GLY A 1 72 ? -0.362 -4.248 0.739 1.00 79.25 72 GLY A N 1
ATOM 549 C CA . GLY A 1 72 ? 0.365 -3.212 0.019 1.00 79.25 72 GLY A CA 1
ATOM 550 C C . GLY A 1 72 ? 1.351 -3.849 -0.953 1.00 79.25 72 GLY A C 1
ATOM 551 O O . GLY A 1 72 ? 1.291 -3.583 -2.142 1.00 79.25 72 GLY A O 1
ATOM 552 N N . LEU A 1 73 ? 2.190 -4.774 -0.493 1.00 81.06 73 LEU A N 1
ATOM 553 C CA . LEU A 1 73 ? 3.159 -5.442 -1.358 1.00 81.06 73 LEU A CA 1
ATOM 554 C C . LEU A 1 73 ? 2.489 -6.229 -2.503 1.00 81.06 73 LEU A C 1
ATOM 556 O O . LEU A 1 73 ? 2.885 -6.104 -3.658 1.00 81.06 73 LEU A O 1
ATOM 560 N N . ILE A 1 74 ? 1.445 -7.009 -2.216 1.00 81.88 74 ILE A N 1
ATOM 561 C CA . ILE A 1 74 ? 0.767 -7.841 -3.223 1.00 81.88 74 ILE A CA 1
ATOM 562 C C . ILE A 1 74 ? 0.010 -6.989 -4.242 1.00 81.88 74 ILE A C 1
ATOM 564 O O . ILE A 1 74 ? 0.049 -7.288 -5.426 1.00 81.88 74 ILE A O 1
ATOM 568 N N . VAL A 1 75 ? -0.683 -5.939 -3.810 1.00 77.31 75 VAL A N 1
ATOM 569 C CA . VAL A 1 75 ? -1.544 -5.134 -4.691 1.00 77.31 75 VAL A CA 1
ATOM 570 C C . VAL A 1 75 ? -0.742 -4.065 -5.444 1.00 77.31 75 VAL A C 1
ATOM 572 O O . VAL A 1 75 ? -1.175 -3.605 -6.495 1.00 77.31 75 VAL A O 1
ATOM 575 N N . VAL A 1 76 ? 0.445 -3.701 -4.946 1.00 74.19 76 VAL A N 1
ATOM 576 C CA . VAL A 1 76 ? 1.266 -2.597 -5.479 1.00 74.19 76 VAL A CA 1
ATOM 577 C C . VAL A 1 76 ? 2.559 -3.053 -6.104 1.00 74.19 76 VAL A C 1
ATOM 579 O O . VAL A 1 76 ? 3.072 -2.355 -6.950 1.00 74.19 76 VAL A O 1
ATOM 582 N N . VAL A 1 77 ? 3.166 -4.157 -5.689 1.00 77.12 77 VAL A N 1
ATOM 583 C CA . VAL A 1 77 ? 4.444 -4.586 -6.280 1.00 77.12 77 VAL A CA 1
ATOM 584 C C . VAL A 1 77 ? 4.176 -5.636 -7.347 1.00 77.12 77 VAL A C 1
ATOM 586 O O . VAL A 1 77 ? 4.715 -5.550 -8.451 1.00 77.12 77 VAL A O 1
ATOM 589 N N . LEU A 1 78 ? 3.285 -6.590 -7.061 1.00 76.19 78 LEU A N 1
ATOM 590 C CA . LEU A 1 78 ? 3.032 -7.722 -7.951 1.00 76.19 78 LEU A CA 1
ATOM 591 C C . LEU A 1 78 ? 2.462 -7.318 -9.320 1.00 76.19 78 LEU A C 1
ATOM 593 O O . LEU A 1 78 ? 3.031 -7.749 -10.321 1.00 76.19 78 LEU A O 1
ATOM 597 N N . PRO A 1 79 ? 1.406 -6.490 -9.445 1.00 74.12 79 PRO A N 1
ATOM 598 C CA . PRO A 1 79 ? 0.816 -6.267 -10.758 1.00 74.12 79 PRO A CA 1
ATOM 599 C C . PRO A 1 79 ? 1.660 -5.322 -11.632 1.00 74.12 79 PRO A C 1
ATOM 601 O O . PRO A 1 79 ? 1.365 -5.150 -12.803 1.00 74.12 79 PRO A O 1
ATOM 604 N N . GLY A 1 80 ? 2.738 -4.752 -11.093 1.00 74.00 80 GLY A N 1
ATOM 605 C CA . GLY A 1 80 ? 3.590 -3.746 -11.747 1.00 74.00 80 GLY A CA 1
ATOM 606 C C . GLY A 1 80 ? 4.885 -4.341 -12.155 1.00 74.00 80 GLY A C 1
ATOM 607 O O . GLY A 1 80 ? 5.370 -4.056 -13.237 1.00 74.00 80 GLY A O 1
ATOM 608 N N . TYR A 1 81 ? 5.358 -5.279 -11.341 1.00 74.88 81 TYR A N 1
ATOM 609 C CA . TYR A 1 81 ? 6.186 -6.332 -11.867 1.00 74.88 81 TYR A CA 1
ATOM 610 C C . TYR A 1 81 ? 5.534 -6.978 -13.096 1.00 74.88 81 TYR A C 1
ATOM 612 O O . TYR A 1 81 ? 6.154 -6.979 -14.149 1.00 74.88 81 TYR A O 1
ATOM 620 N N . LEU A 1 82 ? 4.283 -7.451 -13.004 1.00 74.69 82 LEU A N 1
ATOM 621 C CA . LEU A 1 82 ? 3.595 -8.047 -14.157 1.00 74.69 82 LEU A CA 1
ATOM 622 C C . LEU A 1 82 ? 3.447 -7.054 -15.315 1.00 74.69 82 LEU A C 1
ATOM 624 O O . LEU A 1 82 ? 3.748 -7.406 -16.450 1.00 74.69 82 LEU A O 1
ATOM 628 N N . TYR A 1 83 ? 3.039 -5.815 -15.040 1.00 73.44 83 TYR A N 1
ATOM 629 C CA . TYR A 1 83 ? 2.896 -4.774 -16.058 1.00 73.44 83 TYR A CA 1
ATOM 630 C C . TYR A 1 83 ? 4.212 -4.467 -16.783 1.00 73.44 83 TYR A C 1
ATOM 632 O O . TYR A 1 83 ? 4.236 -4.397 -18.006 1.00 73.44 83 TYR A O 1
ATOM 640 N N . MET A 1 84 ? 5.321 -4.332 -16.054 1.00 71.44 84 MET A N 1
ATOM 641 C CA . MET A 1 84 ? 6.633 -4.078 -16.654 1.00 71.44 84 MET A CA 1
ATOM 642 C C . MET A 1 84 ? 7.212 -5.319 -17.341 1.00 71.44 84 MET A C 1
ATOM 644 O O . MET A 1 84 ? 7.858 -5.182 -18.371 1.00 71.44 84 MET A O 1
ATOM 648 N N . ALA A 1 85 ? 6.970 -6.520 -16.804 1.00 70.81 85 ALA A N 1
ATOM 649 C CA . ALA A 1 85 ? 7.473 -7.777 -17.361 1.00 70.81 85 ALA A CA 1
ATOM 650 C C . ALA A 1 85 ? 6.716 -8.230 -18.621 1.00 70.81 85 ALA A C 1
ATOM 652 O O . ALA A 1 85 ? 7.274 -8.952 -19.440 1.00 70.81 85 ALA A O 1
ATOM 653 N N . THR A 1 86 ? 5.447 -7.836 -18.766 1.00 70.44 86 THR A N 1
ATOM 654 C CA . THR A 1 86 ? 4.601 -8.172 -19.930 1.00 70.44 86 THR A CA 1
ATOM 655 C C . THR A 1 86 ? 4.410 -7.003 -20.893 1.00 70.44 86 THR A C 1
ATOM 657 O O . THR A 1 86 ? 3.895 -7.189 -21.994 1.00 70.44 86 THR A O 1
ATOM 660 N N . GLY A 1 87 ? 4.811 -5.796 -20.493 1.00 62.66 87 GLY A N 1
ATOM 661 C CA . GLY A 1 87 ? 4.721 -4.603 -21.316 1.00 62.66 87 GLY A CA 1
ATOM 662 C C . GLY A 1 87 ? 5.718 -4.657 -22.467 1.00 62.66 87 GLY A C 1
ATOM 663 O O . GLY A 1 87 ? 6.925 -4.603 -22.249 1.00 62.66 87 GLY A O 1
ATOM 664 N N . ASP A 1 88 ? 5.206 -4.663 -23.695 1.00 55.88 88 ASP A N 1
ATOM 665 C CA . ASP A 1 88 ? 5.957 -4.668 -24.964 1.00 55.88 88 ASP A CA 1
ATOM 666 C C . ASP A 1 88 ? 6.708 -3.340 -25.245 1.00 55.88 88 ASP A C 1
ATOM 668 O O . ASP A 1 88 ? 6.891 -2.909 -26.379 1.00 55.88 88 ASP A O 1
ATOM 672 N N . ARG A 1 89 ? 7.079 -2.607 -24.188 1.00 61.22 89 ARG A N 1
ATOM 673 C CA . ARG A 1 89 ? 7.516 -1.202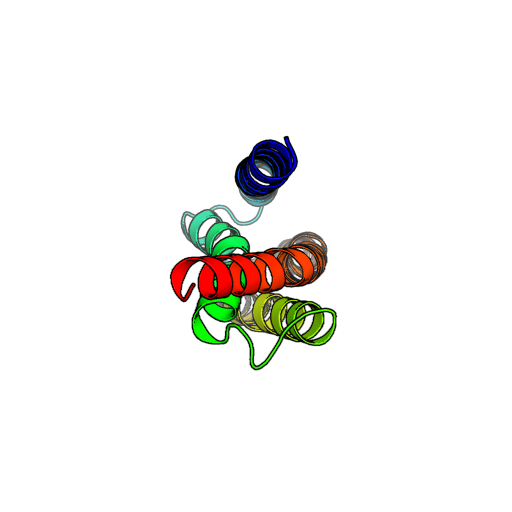 -24.238 1.00 61.22 89 ARG A CA 1
ATOM 674 C C . ARG A 1 89 ? 9.013 -0.999 -24.032 1.00 61.22 89 ARG A C 1
ATOM 676 O O . ARG A 1 89 ? 9.456 0.139 -23.921 1.00 61.22 89 ARG A O 1
ATOM 683 N N . GLY A 1 90 ? 9.795 -2.077 -23.972 1.00 56.38 90 GLY A N 1
ATOM 684 C CA . GLY A 1 90 ? 11.246 -1.979 -23.809 1.00 56.38 90 GLY A CA 1
ATOM 685 C C . GLY A 1 90 ? 11.660 -1.318 -22.492 1.00 56.38 90 GLY A C 1
ATOM 686 O O . GLY A 1 90 ? 12.628 -0.557 -22.472 1.00 56.38 90 GLY A O 1
ATOM 687 N N . TYR A 1 91 ? 10.932 -1.580 -21.396 1.00 63.97 91 TYR A N 1
ATOM 688 C CA . TYR A 1 91 ? 11.375 -1.178 -20.061 1.00 63.97 91 TYR A CA 1
ATOM 689 C C . TYR A 1 91 ? 12.779 -1.745 -19.824 1.00 63.97 91 TYR A C 1
ATOM 691 O O . TYR A 1 91 ? 12.981 -2.958 -19.807 1.00 63.97 91 TYR A O 1
ATOM 699 N N . THR A 1 92 ? 13.767 -0.863 -19.696 1.00 63.94 92 THR A N 1
ATOM 700 C CA . THR A 1 92 ? 15.151 -1.264 -19.431 1.00 63.94 92 THR A CA 1
ATOM 701 C C . THR A 1 92 ? 15.256 -1.826 -18.011 1.00 63.94 92 THR A C 1
ATOM 703 O O . THR A 1 92 ? 14.473 -1.445 -17.137 1.00 63.94 92 THR A O 1
ATOM 706 N N . GLU A 1 93 ? 16.234 -2.700 -17.735 1.00 67.75 93 GLU A N 1
ATOM 707 C CA . GLU A 1 93 ? 16.480 -3.232 -16.375 1.00 67.75 93 GLU A CA 1
ATOM 708 C C . GLU A 1 93 ? 16.524 -2.118 -15.313 1.00 67.75 93 GLU A C 1
ATOM 710 O O . GLU A 1 93 ? 16.026 -2.279 -14.197 1.00 67.75 93 GLU A O 1
ATOM 715 N N . HIS A 1 94 ? 17.031 -0.943 -15.697 1.00 68.50 94 HIS A N 1
ATOM 716 C CA . HIS A 1 94 ? 17.075 0.252 -14.861 1.00 68.50 94 HIS A CA 1
ATOM 717 C C . HIS A 1 94 ? 15.693 0.754 -14.405 1.00 68.50 94 HIS A C 1
ATOM 719 O O . HIS A 1 94 ? 15.549 1.177 -13.257 1.00 68.50 94 HIS A O 1
ATOM 725 N N . ALA A 1 95 ? 14.668 0.698 -15.261 1.00 69.81 95 ALA A N 1
ATOM 726 C CA . ALA A 1 95 ? 13.309 1.114 -14.910 1.00 69.81 95 ALA A CA 1
ATOM 727 C C . ALA A 1 95 ? 12.667 0.146 -13.902 1.00 69.81 95 ALA A C 1
ATOM 729 O O . ALA A 1 95 ? 12.068 0.587 -12.920 1.00 69.81 95 ALA A O 1
ATOM 730 N N . MET A 1 96 ? 12.870 -1.166 -14.082 1.00 72.31 96 MET A N 1
ATOM 731 C CA . MET A 1 96 ? 12.408 -2.173 -13.117 1.00 72.31 96 MET A CA 1
ATOM 732 C C . MET A 1 96 ? 13.098 -2.014 -11.760 1.00 72.31 96 MET A C 1
ATOM 734 O O . MET A 1 96 ? 12.452 -2.098 -10.716 1.00 72.31 96 MET A O 1
ATOM 738 N N . GLN A 1 97 ? 14.403 -1.745 -11.750 1.00 75.94 97 GLN A N 1
ATOM 739 C CA . GLN A 1 97 ? 15.155 -1.561 -10.512 1.00 75.94 97 GLN A CA 1
ATOM 740 C C . GLN A 1 97 ? 14.688 -0.318 -9.73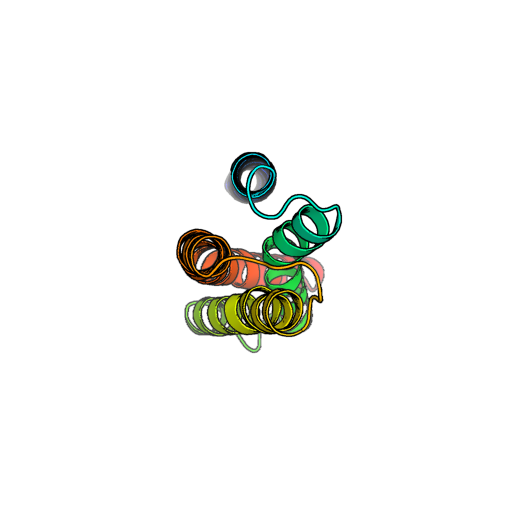6 1.00 75.94 97 GLN A C 1
ATOM 742 O O . GLN A 1 97 ? 14.442 -0.398 -8.530 1.00 75.94 97 GLN A O 1
ATOM 747 N N . ASN A 1 98 ? 14.482 0.805 -10.432 1.00 76.12 98 ASN A N 1
ATOM 748 C CA . ASN A 1 98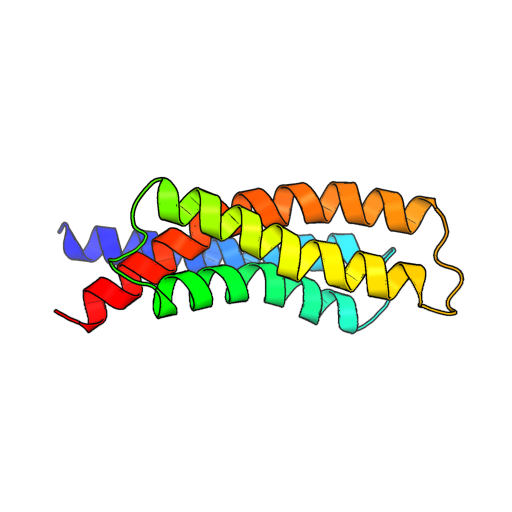 ? 13.952 2.038 -9.841 1.00 76.12 98 ASN A CA 1
ATOM 749 C C . ASN A 1 98 ? 12.541 1.847 -9.286 1.00 76.12 98 ASN A C 1
ATOM 751 O O . ASN A 1 98 ? 12.237 2.307 -8.182 1.00 76.12 98 ASN A O 1
ATOM 755 N N . PHE A 1 99 ? 11.705 1.111 -10.018 1.00 76.44 99 PHE A N 1
ATOM 756 C CA . PHE A 1 99 ? 10.380 0.738 -9.560 1.00 76.44 99 PHE A CA 1
ATOM 757 C C . PHE A 1 99 ? 10.437 0.009 -8.213 1.00 76.44 99 PHE A C 1
ATOM 759 O O . PHE A 1 99 ? 9.770 0.418 -7.264 1.00 76.44 99 PHE A O 1
ATOM 766 N N . TYR A 1 100 ? 11.263 -1.028 -8.080 1.00 78.50 100 TYR A N 1
ATOM 767 C CA . TYR A 1 100 ? 11.333 -1.790 -6.834 1.00 78.50 100 TYR A CA 1
ATOM 768 C C . TYR A 1 100 ? 11.850 -0.967 -5.658 1.00 78.50 100 TYR A C 1
ATOM 770 O O . TYR A 1 100 ? 11.280 -1.041 -4.567 1.00 78.50 100 TYR A O 1
ATOM 778 N N . ILE A 1 101 ? 12.890 -0.162 -5.881 1.00 79.62 101 ILE A N 1
ATOM 779 C CA . ILE A 1 101 ? 13.476 0.699 -4.848 1.00 79.62 101 ILE A CA 1
ATOM 780 C C . ILE A 1 101 ? 12.447 1.714 -4.339 1.00 79.62 101 ILE A C 1
ATOM 782 O O . ILE A 1 101 ? 12.393 1.974 -3.139 1.00 79.62 101 ILE A O 1
ATOM 786 N N . ALA A 1 102 ? 11.607 2.260 -5.218 1.00 75.06 102 ALA A N 1
ATOM 787 C CA . ALA A 1 102 ? 10.593 3.232 -4.830 1.00 75.06 102 ALA A CA 1
ATOM 788 C C . ALA A 1 102 ? 9.347 2.574 -4.209 1.00 75.06 102 ALA A C 1
ATOM 790 O O . ALA A 1 102 ? 8.878 2.987 -3.145 1.00 75.06 102 ALA A O 1
ATOM 791 N N . PHE A 1 103 ? 8.800 1.541 -4.851 1.00 75.88 103 P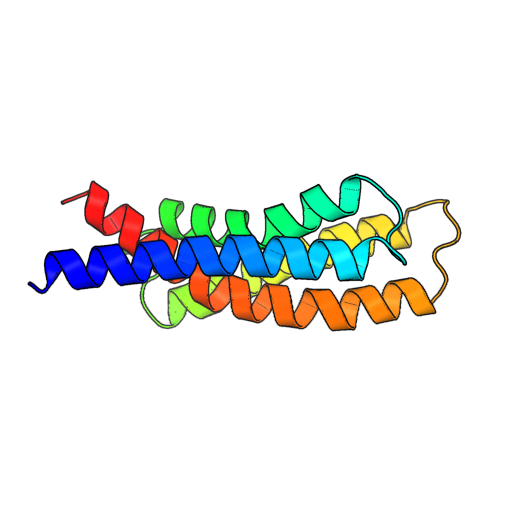HE A N 1
ATOM 792 C CA . PHE A 1 103 ? 7.465 1.033 -4.536 1.00 75.88 103 PHE A CA 1
ATOM 793 C C . PHE A 1 103 ? 7.444 -0.045 -3.454 1.00 75.88 103 PHE A C 1
ATOM 795 O O . PHE A 1 103 ? 6.458 -0.128 -2.718 1.00 75.88 103 PHE A O 1
ATOM 802 N N . ILE A 1 104 ? 8.510 -0.835 -3.276 1.00 82.12 104 ILE A N 1
ATOM 803 C CA . ILE A 1 104 ? 8.552 -1.825 -2.186 1.00 82.12 104 ILE A CA 1
ATOM 804 C C . ILE A 1 104 ? 8.519 -1.124 -0.817 1.00 82.12 104 ILE A C 1
ATOM 806 O O . ILE A 1 104 ? 7.599 -1.412 -0.045 1.00 82.12 104 ILE A O 1
ATOM 810 N N . PRO A 1 105 ? 9.418 -0.172 -0.493 1.00 80.88 105 PRO A N 1
ATOM 811 C CA . PRO A 1 105 ? 9.388 0.499 0.806 1.00 80.88 105 PRO A CA 1
ATOM 812 C C . PRO A 1 105 ? 8.093 1.282 1.009 1.00 80.88 105 PRO A C 1
ATOM 814 O O . PRO A 1 105 ? 7.502 1.228 2.089 1.00 80.88 105 PRO A O 1
ATOM 817 N N . LEU A 1 106 ? 7.616 1.954 -0.046 1.00 78.19 106 LEU A N 1
ATOM 818 C CA . LEU A 1 106 ? 6.367 2.701 -0.004 1.00 78.19 106 LEU A CA 1
ATOM 819 C C . LEU A 1 106 ? 5.188 1.785 0.331 1.00 78.19 106 LEU A C 1
ATOM 821 O O . LEU A 1 106 ? 4.433 2.094 1.247 1.00 78.19 106 LEU A O 1
ATOM 825 N N . SER A 1 107 ? 5.055 0.643 -0.346 1.00 79.56 107 SER A N 1
ATOM 826 C CA . SER A 1 107 ? 3.956 -0.304 -0.124 1.00 79.56 107 SER A CA 1
ATOM 827 C C . SER A 1 107 ? 3.963 -0.903 1.288 1.00 79.56 107 SER A C 1
ATOM 829 O O . SER A 1 107 ? 2.908 -1.021 1.914 1.00 79.56 107 SER A O 1
ATOM 831 N N . ILE A 1 108 ? 5.146 -1.206 1.836 1.00 83.31 108 ILE A N 1
ATOM 832 C CA . ILE A 1 108 ? 5.301 -1.743 3.193 1.00 83.31 108 ILE A CA 1
ATOM 833 C C . ILE A 1 108 ? 4.909 -0.692 4.229 1.00 83.31 108 ILE A C 1
ATOM 835 O O . ILE A 1 108 ? 4.075 -0.970 5.098 1.00 83.31 108 ILE A O 1
ATOM 839 N N . ILE A 1 109 ? 5.496 0.505 4.137 1.00 83.38 109 ILE A N 1
ATOM 840 C CA . ILE A 1 109 ? 5.273 1.591 5.096 1.00 83.38 109 ILE A CA 1
ATOM 841 C C . ILE A 1 109 ? 3.818 2.046 5.018 1.00 83.38 109 ILE A C 1
ATOM 843 O O . ILE A 1 109 ? 3.133 2.082 6.041 1.00 83.38 109 ILE A O 1
ATOM 847 N N . GLN A 1 110 ? 3.307 2.317 3.817 1.00 80.12 110 GLN A N 1
ATOM 848 C CA . GLN A 1 110 ? 1.928 2.765 3.641 1.00 80.12 110 GLN A CA 1
ATOM 849 C C . GLN A 1 110 ? 0.936 1.695 4.064 1.00 80.12 110 GLN A C 1
ATOM 851 O O . GLN A 1 110 ? 0.024 2.000 4.830 1.00 80.12 110 GLN A O 1
ATOM 856 N N . GLY A 1 111 ? 1.137 0.436 3.676 1.00 83.19 111 GLY A N 1
ATOM 857 C CA . GLY A 1 111 ? 0.291 -0.666 4.122 1.00 83.19 111 GLY A CA 1
ATOM 858 C C . GLY A 1 111 ? 0.246 -0.791 5.647 1.00 83.19 111 GLY A C 1
ATOM 859 O O . GLY A 1 111 ? -0.830 -0.954 6.225 1.00 83.19 111 GLY A O 1
ATOM 860 N N . SER A 1 112 ? 1.394 -0.615 6.312 1.00 84.56 112 SER A N 1
ATOM 861 C CA . SER A 1 112 ? 1.497 -0.699 7.775 1.00 84.56 112 SER A CA 1
ATOM 862 C C . SER A 1 112 ? 0.729 0.395 8.516 1.00 84.56 112 SER A C 1
ATOM 864 O O . SER A 1 112 ? 0.301 0.173 9.647 1.00 84.56 112 SER A O 1
ATOM 866 N N . ILE A 1 113 ? 0.536 1.557 7.888 1.00 85.00 113 ILE A N 1
ATOM 867 C CA . ILE A 1 113 ? -0.130 2.724 8.478 1.00 85.00 113 ILE A CA 1
ATOM 868 C C . ILE A 1 113 ? -1.615 2.731 8.118 1.00 85.00 113 ILE A C 1
ATOM 870 O O . ILE A 1 113 ? -2.484 2.889 8.977 1.00 85.00 113 ILE A O 1
ATOM 874 N N . THR A 1 114 ? -1.920 2.546 6.839 1.00 83.94 114 THR A N 1
ATOM 875 C CA . THR A 1 114 ? -3.254 2.783 6.280 1.00 83.94 114 THR A CA 1
ATOM 876 C C . THR A 1 114 ? -4.251 1.692 6.651 1.00 83.94 114 THR A C 1
ATOM 878 O O . THR A 1 114 ? -5.410 2.008 6.928 1.00 83.94 114 THR A O 1
ATOM 881 N N . ALA A 1 115 ? -3.819 0.432 6.775 1.00 87.44 115 ALA A N 1
ATOM 882 C CA . ALA A 1 115 ? -4.701 -0.642 7.230 1.00 87.44 115 ALA A CA 1
ATOM 883 C C . ALA A 1 115 ? -5.185 -0.446 8.683 1.00 87.44 115 ALA A C 1
ATOM 885 O O . ALA A 1 115 ? -6.401 -0.472 8.897 1.00 87.44 115 ALA A O 1
ATOM 886 N N . PRO A 1 116 ? -4.322 -0.153 9.681 1.00 85.75 116 PRO A N 1
ATOM 887 C CA . PRO A 1 116 ? -4.789 0.202 11.024 1.00 85.75 116 PRO A CA 1
ATOM 888 C C . PRO A 1 116 ? -5.732 1.406 11.057 1.00 85.75 116 PRO A C 1
ATOM 890 O O . PRO A 1 116 ? -6.691 1.421 11.833 1.00 85.75 116 PRO A O 1
ATOM 893 N N . VAL A 1 117 ? -5.485 2.411 10.213 1.00 84.62 117 VAL A N 1
ATOM 894 C CA . VAL A 1 117 ? -6.359 3.586 10.096 1.00 84.62 117 VAL A CA 1
ATOM 895 C C . VAL A 1 117 ? -7.736 3.187 9.559 1.00 84.62 117 VAL A C 1
ATOM 897 O O . VAL A 1 117 ? -8.746 3.621 10.115 1.00 84.62 117 VAL A O 1
ATOM 900 N N . GLY A 1 118 ? -7.794 2.304 8.559 1.00 85.31 118 GLY A N 1
ATOM 901 C CA . GLY A 1 118 ? -9.042 1.731 8.052 1.00 85.31 118 GLY A CA 1
ATOM 902 C C . GLY A 1 118 ? -9.801 0.934 9.114 1.00 85.31 118 GLY A C 1
ATOM 903 O O . GLY A 1 118 ? -10.998 1.140 9.313 1.00 85.31 118 GLY A O 1
ATOM 904 N N . VAL A 1 119 ? -9.100 0.098 9.886 1.00 87.44 119 VAL A N 1
ATOM 905 C CA . VAL A 1 119 ? -9.694 -0.638 11.015 1.00 87.44 119 VAL A CA 1
ATOM 906 C C . VAL A 1 119 ? -10.295 0.323 12.039 1.00 87.44 119 VAL A C 1
ATOM 908 O O . VAL A 1 119 ? -11.443 0.158 12.459 1.00 87.44 119 VAL A O 1
ATOM 911 N N . ALA A 1 120 ? -9.549 1.358 12.425 1.00 85.00 120 ALA A N 1
ATOM 912 C CA . ALA A 1 120 ? -10.014 2.361 13.376 1.00 85.00 120 ALA A CA 1
ATOM 913 C C . ALA A 1 120 ? -11.225 3.149 12.850 1.00 85.00 120 ALA A C 1
ATOM 915 O O . ALA A 1 120 ? -12.131 3.473 13.623 1.00 85.00 120 ALA A O 1
ATOM 916 N N . ALA A 1 121 ? -11.261 3.450 11.550 1.00 84.38 121 ALA A N 1
ATOM 917 C CA . ALA A 1 121 ? -12.398 4.096 10.907 1.00 84.38 121 ALA A CA 1
ATOM 918 C C . ALA A 1 121 ? -13.645 3.197 10.938 1.00 84.38 121 ALA A C 1
ATOM 920 O O . ALA A 1 121 ? -14.691 3.641 11.411 1.00 84.38 121 ALA A O 1
ATOM 921 N N . ARG A 1 122 ? -13.525 1.912 10.573 1.00 86.12 122 ARG A N 1
ATOM 922 C CA . ARG A 1 122 ? -14.637 0.948 10.639 1.00 86.12 122 ARG A CA 1
ATOM 923 C C . ARG A 1 122 ? -15.203 0.814 12.046 1.00 86.12 122 ARG A C 1
ATOM 925 O O . ARG A 1 122 ? -16.416 0.870 12.229 1.00 86.12 122 ARG A O 1
ATOM 932 N N . VAL A 1 123 ? -14.331 0.672 13.043 1.00 84.12 123 VAL A N 1
ATOM 933 C CA . VAL A 1 123 ? -14.742 0.557 14.450 1.00 84.12 123 VAL A CA 1
ATOM 934 C C . VAL A 1 123 ? -15.484 1.803 14.926 1.00 84.12 123 VAL A C 1
ATOM 936 O O . VAL A 1 123 ? -16.382 1.681 15.751 1.00 84.12 123 VAL A O 1
ATOM 939 N N . SER A 1 124 ? -15.127 2.985 14.421 1.00 82.00 124 SER A N 1
ATOM 940 C CA . SER A 1 124 ? -15.809 4.235 14.762 1.00 82.00 124 SER A CA 1
ATOM 941 C C . SER A 1 124 ? -17.198 4.360 14.138 1.00 82.00 124 SER A C 1
ATOM 943 O O . SER A 1 124 ? -18.020 5.055 14.711 1.00 82.00 124 SER A O 1
ATOM 945 N N . ILE A 1 125 ? -17.439 3.742 12.978 1.00 81.19 125 ILE A N 1
ATOM 946 C CA . ILE A 1 125 ? -18.741 3.764 12.286 1.00 81.19 125 ILE A CA 1
ATOM 947 C C . ILE A 1 125 ? -19.724 2.772 12.924 1.00 81.19 125 ILE A C 1
ATOM 949 O O . ILE A 1 125 ? -20.928 2.976 12.881 1.00 81.19 125 ILE A O 1
ATOM 953 N N . GLN A 1 126 ? -19.215 1.679 13.497 1.00 76.00 126 GLN A N 1
ATOM 954 C CA . GLN A 1 126 ? -20.026 0.635 14.139 1.00 76.00 126 GLN A CA 1
ATOM 955 C C . GLN A 1 126 ? -20.338 0.904 15.624 1.00 76.00 126 GLN A C 1
ATOM 957 O O . GLN A 1 126 ? -20.859 0.014 16.295 1.00 76.00 126 GLN A O 1
ATOM 962 N N . LYS A 1 127 ? -19.946 2.064 16.156 1.00 62.00 127 LYS A N 1
ATOM 963 C CA . LYS A 1 127 ? -20.276 2.520 17.512 1.00 62.00 127 LYS A CA 1
ATOM 964 C C . LYS A 1 127 ? -21.413 3.520 17.440 1.00 62.00 127 LYS A C 1
ATOM 966 O O . LYS A 1 127 ? -22.250 3.468 18.360 1.00 62.00 127 LYS A O 1
#

Foldseek 3Di:
DVVVVVVVVLVVVVVVLVVVLVVQVVLLCVQVVDPVSSVLSVCLQVVLLVVLQVCAPVQADQSSLQVLLVRLCCSRVVVVCVCLVVPPPCRDPVSNVSSCVSRNVSSSRSRNPNSNSSNVVNVVVVD

pLDDT: mean 75.21, std 8.08, range [55.88, 88.56]

Solvent-accessible surface area (backbone atoms only — not comparable to full-atom values): 6494 Å² total; per-residue (Å²): 112,71,66,60,51,56,50,50,54,53,50,50,50,54,53,48,51,52,53,52,45,53,53,51,41,68,67,36,46,86,68,65,72,47,81,62,52,56,56,45,50,52,46,23,58,47,50,14,20,53,49,16,38,71,60,13,77,90,45,52,65,74,57,13,18,54,53,8,17,52,44,5,36,55,72,42,44,49,62,46,52,48,46,58,75,69,43,96,74,76,70,48,73,67,44,58,51,52,47,50,67,56,47,50,59,47,13,36,56,40,1,34,52,30,4,38,50,16,15,54,50,36,53,62,73,76,105

Secondary structure (DSSP, 8-state):
-HHHHHHHHHHHHHHHHHHHHHHHHHHHHHHH-STHHHHHHHHHHHHHHHHHHHH-TTS-THHHHHHHHHHHHHHHTHHHHHHHHH-SS---HHHHHHHHHHHHHHHHHHHHHHHHHHHHHHHHH--